Protein AF-X7ZXJ6-F1 (afdb_monomer)

Organism: NCBI:txid1299334

pLDDT: mean 96.77, std 2.39, range [74.06, 98.56]

Nearest PDB structures (foldseek):
  8dqv-assembly1_C  TM=9.759E-01  e=1.220E-15  Mycolicibacterium smegmatis MC2 155
  3ze7-assembly1_B  TM=8.608E-01  e=4.225E-05  Nitratidesulfovibrio vulgaris str. Hildenborough
  4ko3-assembly2_M  TM=8.331E-01  e=3.795E-05  Desulfomicrobium baculatum DSM 4028
  5odr-assembly1_F  TM=8.036E-01  e=6.892E-04  Methanothermococcus thermolithotrophicus DSM 2095
  3zfs-assembly1_A  TM=8.411E-01  e=2.017E-03  Methanothermobacter marburgensis

InterPro domains:
  IPR001501 Nickel-dependent hydrogenase, large subunit [PF00374] (12-91)
  IPR018194 Nickel-dependent hydrogenase, large subunit, nickel binding site [PS00507] (12-37)
  IPR029014 [NiFe]-hydrogenase, large subunit [G3DSA:1.10.645.10] (1-146)
  IPR029014 [NiFe]-hydrogenase, large subunit [SSF56762] (2-146)
  IPR050867 [NiFe]/[NiFeSe] hydrogenase large subunit [PTHR42958] (2-146)

Mean predicted aligned error: 3.24 Å

Solvent-accessible surface area (backbone atoms only — not comparable to full-atom values): 8042 Å² total; per-residue (Å²): 132,95,76,87,88,88,84,81,93,80,85,84,56,67,71,68,68,52,60,94,49,64,77,69,54,39,35,68,52,42,13,70,77,34,80,79,56,9,62,61,36,23,52,51,37,21,50,51,45,21,62,75,68,64,46,70,64,49,72,66,41,55,49,54,54,48,54,37,53,50,20,48,49,59,20,44,52,37,32,45,40,32,69,58,54,42,37,58,53,44,40,72,91,40,62,87,43,93,57,24,69,58,35,32,51,31,21,25,79,89,74,12,76,44,14,54,59,33,42,57,55,20,51,55,32,46,58,60,24,21,74,75,31,72,40,73,70,60,46,74,61,61,42,67,41,63

Structure (mmCIF, N/CA/C/O backbone):
data_AF-X7ZXJ6-F1
#
_entry.id   AF-X7ZXJ6-F1
#
loop_
_atom_site.group_PDB
_atom_site.id
_atom_site.type_symbol
_atom_site.label_atom_id
_atom_site.label_alt_id
_atom_site.label_comp_id
_atom_site.label_asym_id
_atom_site.label_entity_id
_atom_site.label_seq_id
_atom_site.pdbx_PDB_ins_code
_atom_site.Cartn_x
_atom_site.Cartn_y
_atom_site.Cartn_z
_atom_site.occupancy
_atom_site.B_iso_or_equiv
_atom_site.auth_seq_id
_atom_site.auth_comp_id
_atom_site.auth_asym_id
_atom_site.auth_atom_id
_atom_site.pdbx_PDB_model_num
ATOM 1 N N . MET A 1 1 ? 23.654 18.122 -10.341 1.00 74.06 1 MET A N 1
ATOM 2 C CA . MET A 1 1 ? 22.532 18.937 -9.829 1.00 74.06 1 MET A CA 1
ATOM 3 C C . MET A 1 1 ? 23.114 19.943 -8.853 1.00 74.06 1 MET A C 1
ATOM 5 O O . MET A 1 1 ? 23.817 19.514 -7.950 1.00 74.06 1 MET A O 1
ATOM 9 N N . THR A 1 2 ? 22.901 21.240 -9.070 1.00 91.50 2 THR A N 1
ATOM 10 C CA . THR A 1 2 ? 23.352 22.318 -8.165 1.00 91.50 2 THR A CA 1
ATOM 11 C C . THR A 1 2 ? 22.234 22.813 -7.239 1.00 91.50 2 THR A C 1
ATOM 13 O O . THR A 1 2 ? 22.523 23.420 -6.216 1.00 91.50 2 THR A O 1
ATOM 16 N N . SER A 1 3 ? 20.972 22.502 -7.552 1.00 95.62 3 SER A N 1
ATOM 17 C CA . SER A 1 3 ? 19.794 22.718 -6.703 1.00 95.62 3 SER A CA 1
ATOM 18 C C . SER A 1 3 ? 18.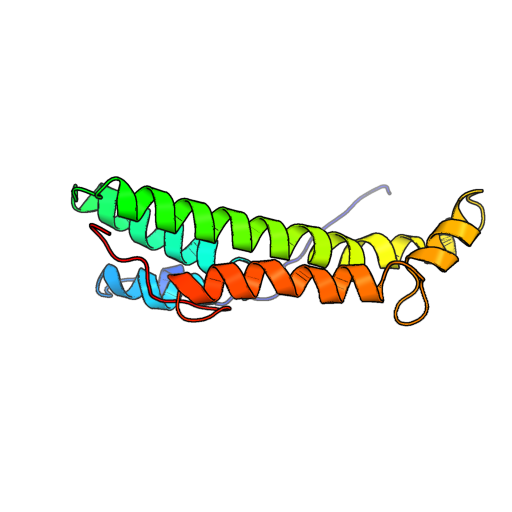663 21.751 -7.091 1.00 95.62 3 SER A C 1
ATOM 20 O O . SER A 1 3 ? 18.685 21.183 -8.186 1.00 95.62 3 SER A O 1
ATOM 22 N N . ALA A 1 4 ? 17.693 21.549 -6.194 1.00 96.06 4 ALA A N 1
ATOM 23 C CA . ALA A 1 4 ? 16.492 20.742 -6.420 1.00 96.06 4 ALA A CA 1
ATOM 24 C C . ALA A 1 4 ? 15.320 21.267 -5.569 1.00 96.06 4 ALA A C 1
ATOM 26 O O . ALA A 1 4 ? 15.533 21.730 -4.450 1.00 96.06 4 ALA A O 1
A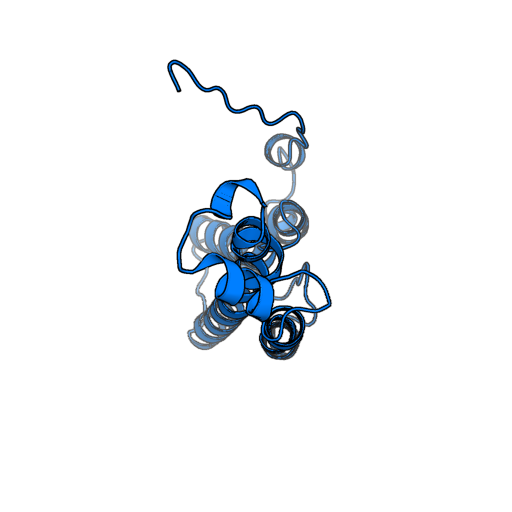TOM 27 N N . TRP A 1 5 ? 14.092 21.156 -6.086 1.00 96.12 5 TRP A N 1
ATOM 28 C CA . TRP A 1 5 ? 12.844 21.517 -5.400 1.00 96.12 5 TRP A CA 1
ATOM 29 C C . TRP A 1 5 ? 11.794 20.427 -5.635 1.00 96.12 5 TRP A C 1
ATOM 31 O O . TRP A 1 5 ? 11.791 19.793 -6.688 1.00 96.12 5 TRP A O 1
ATOM 41 N N . THR A 1 6 ? 10.916 20.197 -4.659 1.00 96.31 6 THR A N 1
ATOM 42 C CA . THR A 1 6 ? 9.773 19.274 -4.770 1.00 96.31 6 THR A CA 1
ATOM 43 C C . THR A 1 6 ? 8.495 20.045 -4.466 1.00 96.31 6 THR A C 1
ATOM 45 O O . THR A 1 6 ? 8.438 20.751 -3.462 1.00 96.31 6 THR A O 1
ATOM 48 N N . GLU A 1 7 ? 7.479 19.902 -5.312 1.00 96.62 7 GLU A N 1
ATOM 49 C CA . GLU A 1 7 ? 6.182 20.565 -5.166 1.00 96.62 7 GLU A CA 1
ATOM 50 C C . GLU A 1 7 ? 5.057 19.522 -5.143 1.00 96.62 7 GLU A C 1
ATOM 52 O O . GLU A 1 7 ? 5.044 18.590 -5.948 1.00 96.62 7 GLU A O 1
ATOM 57 N N . ALA A 1 8 ? 4.099 19.687 -4.229 1.00 95.38 8 ALA A N 1
ATOM 58 C CA . ALA A 1 8 ? 2.859 18.919 -4.190 1.00 95.38 8 ALA A CA 1
ATOM 59 C C . ALA A 1 8 ? 1.677 19.875 -4.403 1.00 95.38 8 ALA A C 1
ATOM 61 O O . ALA A 1 8 ? 1.226 20.535 -3.473 1.00 95.38 8 ALA A O 1
ATOM 62 N N . ALA A 1 9 ? 1.180 19.951 -5.639 1.00 96.19 9 ALA A N 1
ATOM 63 C CA . ALA A 1 9 ? 0.187 20.954 -6.040 1.00 96.19 9 ALA A CA 1
ATOM 64 C C . ALA A 1 9 ? -1.265 20.625 -5.629 1.00 96.19 9 ALA A C 1
ATOM 66 O O . ALA A 1 9 ? -2.161 21.450 -5.794 1.00 96.19 9 ALA A O 1
ATOM 67 N N . MET A 1 10 ? -1.532 19.419 -5.114 1.00 97.56 10 MET A N 1
ATOM 68 C CA . MET A 1 10 ? -2.882 18.982 -4.743 1.00 97.56 10 MET A CA 1
ATOM 69 C C . MET A 1 10 ? -3.098 19.033 -3.228 1.00 97.56 10 MET A C 1
ATOM 71 O O . MET A 1 10 ? -2.403 18.359 -2.471 1.00 97.56 10 MET A O 1
ATOM 75 N N . PHE A 1 11 ? -4.157 19.725 -2.803 1.00 97.50 11 PHE A N 1
ATOM 76 C CA . PHE A 1 11 ? -4.642 19.741 -1.424 1.00 97.50 11 PHE A CA 1
ATOM 77 C C . PHE A 1 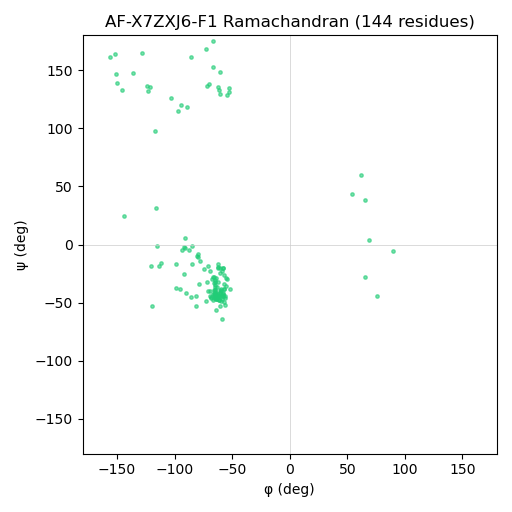11 ? -6.093 19.247 -1.349 1.00 97.50 11 PHE A C 1
ATOM 79 O O . PHE A 1 11 ? -6.930 19.638 -2.158 1.00 97.50 11 PHE A O 1
ATOM 86 N N . ARG A 1 12 ? -6.395 18.380 -0.371 1.00 98.12 12 ARG A N 1
ATOM 87 C CA . ARG A 1 12 ? -7.756 17.854 -0.119 1.00 98.12 12 ARG A CA 1
ATOM 88 C C . ARG A 1 12 ? -8.303 18.155 1.282 1.00 98.12 12 ARG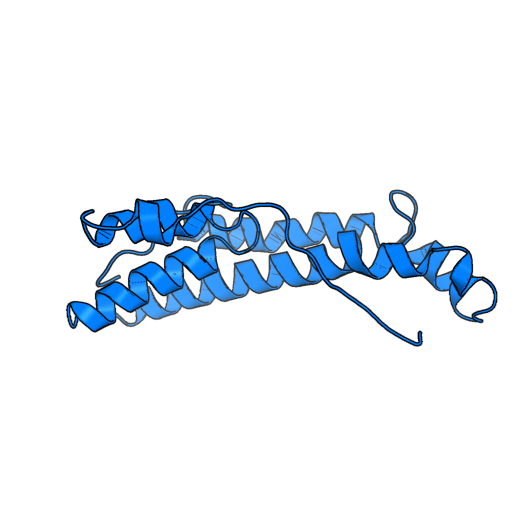 A C 1
ATOM 90 O O . ARG A 1 12 ? -9.505 18.062 1.477 1.00 98.12 12 ARG A O 1
ATOM 97 N N . GLY A 1 13 ? -7.452 18.498 2.254 1.00 97.62 13 GLY A N 1
ATOM 98 C CA . GLY A 1 13 ? -7.889 18.972 3.575 1.00 97.62 13 GLY A CA 1
ATOM 99 C C . GLY A 1 13 ? -8.648 17.969 4.455 1.00 97.62 13 GLY A C 1
ATOM 100 O O . GLY A 1 13 ? -9.568 18.371 5.158 1.00 97.62 13 GLY A O 1
ATOM 101 N N . PHE A 1 14 ? -8.276 16.682 4.460 1.00 98.19 14 PHE A N 1
ATOM 102 C CA . PHE A 1 14 ? -8.954 15.646 5.267 1.00 98.19 14 PHE A CA 1
ATOM 103 C C . PHE A 1 14 ? -9.019 15.962 6.770 1.00 98.19 14 PHE A C 1
ATOM 105 O O . PHE A 1 14 ? -10.020 15.659 7.412 1.00 98.19 14 PHE A O 1
ATOM 112 N N . GLU A 1 15 ? -7.983 16.593 7.323 1.00 97.94 15 GLU A N 1
ATOM 113 C CA . GLU A 1 15 ? -7.940 17.004 8.733 1.00 97.94 15 GLU A CA 1
ATOM 114 C C . GLU A 1 15 ? -8.994 18.071 9.036 1.00 97.94 15 GLU A C 1
ATOM 116 O O . GLU A 1 15 ? -9.704 17.961 10.030 1.00 97.94 15 GLU A O 1
ATOM 121 N N . ILE A 1 16 ? -9.154 19.051 8.138 1.00 98.31 16 ILE A N 1
ATOM 122 C CA . ILE A 1 16 ? -10.188 20.091 8.229 1.00 98.31 16 ILE A CA 1
ATOM 123 C C . ILE A 1 16 ? -11.571 19.452 8.108 1.00 98.31 16 ILE A C 1
ATOM 125 O O . ILE A 1 16 ? -12.456 19.737 8.908 1.00 98.31 16 ILE A O 1
ATOM 129 N N . ILE A 1 17 ? -11.748 18.542 7.142 1.00 97.94 17 ILE A N 1
ATOM 130 C CA . ILE A 1 17 ? -13.011 17.821 6.944 1.00 97.94 17 ILE A CA 1
ATOM 131 C C . ILE A 1 17 ? -13.418 17.076 8.218 1.00 97.94 17 ILE A C 1
ATOM 133 O O . ILE A 1 17 ? -14.602 17.026 8.522 1.00 97.94 17 ILE A O 1
ATOM 137 N N . LEU A 1 18 ? -12.484 16.485 8.962 1.00 98.06 18 LEU A N 1
ATOM 138 C CA . LEU A 1 18 ? -12.802 15.685 10.147 1.00 98.06 18 LEU A CA 1
ATOM 139 C C . LEU A 1 18 ? -13.077 16.506 11.417 1.00 98.06 18 LEU A C 1
ATOM 141 O O . LEU A 1 18 ? -13.573 15.941 12.394 1.00 98.06 18 LEU A O 1
ATOM 145 N N . GLN A 1 19 ? -12.822 17.817 11.424 1.00 98.25 19 GLN A N 1
ATOM 146 C CA . GLN A 1 19 ? -13.099 18.659 12.591 1.00 98.25 19 GLN A CA 1
ATOM 147 C C . GLN A 1 19 ? -14.594 18.671 12.942 1.00 98.25 19 GLN A C 1
ATOM 149 O O . GLN A 1 19 ? -15.458 18.834 12.083 1.00 98.25 19 GLN A O 1
ATOM 154 N N . GLY A 1 20 ? -14.900 18.484 14.230 1.00 97.56 20 GLY A N 1
ATOM 155 C CA . GLY A 1 20 ? -16.270 18.485 14.754 1.00 97.56 20 GLY A CA 1
ATOM 156 C C . GLY A 1 20 ? -17.136 17.290 14.332 1.00 97.56 20 GLY A C 1
ATOM 157 O O . GLY A 1 20 ? -18.319 17.264 14.667 1.00 97.56 20 GLY A O 1
ATOM 158 N N . LYS A 1 21 ? -16.587 16.308 13.603 1.00 98.00 21 LYS A N 1
ATOM 159 C CA . LYS A 1 21 ? -17.303 15.077 13.239 1.00 98.00 21 LYS A CA 1
ATOM 160 C C . LYS A 1 21 ? -17.198 14.028 14.341 1.00 98.00 21 LYS A C 1
ATOM 162 O O . LYS A 1 21 ? -16.298 14.076 15.177 1.00 98.00 21 LYS A O 1
ATOM 167 N N . ASP A 1 22 ? -18.105 13.052 14.298 1.00 97.75 22 ASP A N 1
ATOM 168 C CA . ASP A 1 22 ? -17.977 11.839 15.105 1.00 97.75 22 ASP A CA 1
ATOM 169 C C . ASP A 1 22 ? -16.591 11.206 14.859 1.00 97.75 22 ASP A C 1
ATOM 171 O O . ASP A 1 22 ? -16.209 11.050 13.693 1.00 97.75 22 ASP A O 1
ATOM 175 N N . PRO A 1 23 ? -15.828 10.836 15.905 1.00 96.50 23 PRO A N 1
ATOM 176 C CA . PRO A 1 23 ? -14.497 10.254 15.738 1.00 96.50 23 PRO A CA 1
ATOM 177 C C . PRO A 1 23 ? -14.464 9.016 14.822 1.00 96.50 23 PRO A C 1
ATOM 179 O O . PRO A 1 23 ? -13.482 8.798 14.108 1.00 96.50 23 PRO A O 1
ATOM 182 N N . GLN A 1 24 ? -15.547 8.235 14.763 1.00 96.94 24 GLN A N 1
ATOM 183 C CA . GLN A 1 24 ? -15.675 7.068 13.882 1.00 96.94 24 GLN A CA 1
ATOM 184 C C . GLN A 1 24 ? -15.815 7.438 12.408 1.00 96.94 24 GLN A C 1
ATOM 186 O O . GLN A 1 24 ? -15.523 6.606 11.548 1.00 96.94 24 GLN A O 1
ATOM 191 N N . ALA A 1 25 ? -16.177 8.684 12.076 1.00 97.50 25 ALA A N 1
ATOM 192 C CA . ALA A 1 25 ? -16.154 9.157 10.693 1.00 97.50 25 ALA A CA 1
ATOM 193 C C . ALA A 1 25 ? -14.760 8.979 10.065 1.00 97.50 25 ALA A C 1
ATOM 195 O O . ALA A 1 25 ? -14.653 8.735 8.861 1.00 97.50 25 ALA A O 1
ATOM 196 N N . GLY A 1 26 ? -13.695 9.014 10.878 1.00 97.00 26 GLY A N 1
ATOM 197 C CA . GLY A 1 26 ? -12.329 8.720 10.453 1.00 97.00 26 GLY A CA 1
ATOM 198 C C . GLY A 1 26 ? -12.159 7.332 9.822 1.00 97.00 26 GLY A C 1
ATOM 199 O O . GLY A 1 26 ? -11.410 7.205 8.852 1.00 97.00 26 GLY A O 1
ATOM 200 N N . LEU A 1 27 ? -12.908 6.320 10.275 1.00 97.38 27 LEU A N 1
ATOM 201 C CA . LEU A 1 27 ? -12.843 4.948 9.748 1.00 97.38 27 LEU A CA 1
ATOM 202 C C . LEU A 1 27 ? -13.303 4.884 8.289 1.00 97.38 27 LEU A C 1
ATOM 204 O O . LEU A 1 27 ? -12.792 4.101 7.496 1.00 97.38 27 LEU A O 1
ATOM 208 N N . VAL A 1 28 ? -14.245 5.745 7.908 1.00 95.56 28 VAL A N 1
ATOM 209 C CA . VAL A 1 28 ? -14.739 5.826 6.531 1.00 95.56 28 VAL A CA 1
ATOM 210 C C . VAL A 1 28 ? -13.917 6.825 5.728 1.00 95.56 28 VAL A C 1
ATOM 212 O O . VAL A 1 28 ? -13.572 6.561 4.581 1.00 95.56 28 VAL A O 1
ATOM 215 N N . VAL A 1 29 ? -13.565 7.967 6.306 1.00 97.19 29 VAL A N 1
ATOM 216 C CA . VAL A 1 29 ? -12.974 9.086 5.566 1.00 97.19 29 VAL A CA 1
ATOM 217 C C . VAL A 1 29 ? -11.473 8.898 5.333 1.00 97.19 29 VAL A C 1
ATOM 219 O O . VAL A 1 29 ? -11.005 9.097 4.211 1.00 97.19 29 VAL A O 1
ATOM 222 N N . THR A 1 30 ? -10.706 8.462 6.335 1.00 97.44 30 THR A N 1
ATOM 223 C CA . THR A 1 30 ? -9.239 8.370 6.211 1.00 97.44 30 THR A CA 1
ATOM 224 C C . THR A 1 30 ? -8.757 7.336 5.184 1.00 97.44 30 THR A C 1
ATOM 226 O O . THR A 1 30 ? -7.791 7.643 4.485 1.00 97.44 30 THR A O 1
ATOM 229 N N . PRO A 1 31 ? -9.427 6.187 4.937 1.00 97.25 31 PRO A N 1
ATOM 230 C CA . PRO A 1 31 ? -9.031 5.283 3.855 1.00 97.25 31 PRO A CA 1
ATOM 231 C C . PRO A 1 31 ? -9.088 5.917 2.467 1.00 97.25 31 PRO A C 1
ATOM 233 O O . PRO A 1 31 ? -8.436 5.414 1.561 1.00 97.25 31 PRO A O 1
ATOM 236 N N . ARG A 1 32 ? -9.838 7.015 2.279 1.00 97.38 32 ARG A N 1
ATOM 237 C CA . ARG A 1 32 ? -9.925 7.750 1.005 1.00 97.38 32 ARG A CA 1
ATOM 238 C C . ARG A 1 32 ? -8.802 8.778 0.834 1.00 97.38 32 ARG A C 1
ATOM 240 O O . ARG A 1 32 ? -8.694 9.397 -0.225 1.00 97.38 32 ARG A O 1
ATOM 247 N N . ILE A 1 33 ? -7.914 8.922 1.822 1.00 97.81 33 ILE A N 1
ATOM 248 C CA . ILE A 1 33 ? -6.672 9.684 1.654 1.00 97.81 33 ILE A CA 1
ATOM 249 C C . ILE A 1 33 ? -5.827 9.041 0.552 1.00 97.81 33 ILE A C 1
ATOM 251 O O . ILE A 1 33 ? -5.282 9.764 -0.278 1.00 97.81 33 ILE A O 1
ATOM 255 N N . CYS A 1 34 ? -5.777 7.712 0.456 1.00 97.25 34 CYS A N 1
ATOM 256 C CA . CYS A 1 34 ? -4.973 7.042 -0.557 1.00 97.25 34 CYS A CA 1
ATOM 257 C C . CYS A 1 34 ? -5.619 5.747 -1.060 1.00 97.25 34 CYS A C 1
ATOM 259 O O . CYS A 1 34 ? -6.037 4.908 -0.269 1.00 97.25 34 CYS A O 1
ATOM 261 N N . GLY A 1 35 ? -5.663 5.561 -2.383 1.00 94.25 35 GLY A N 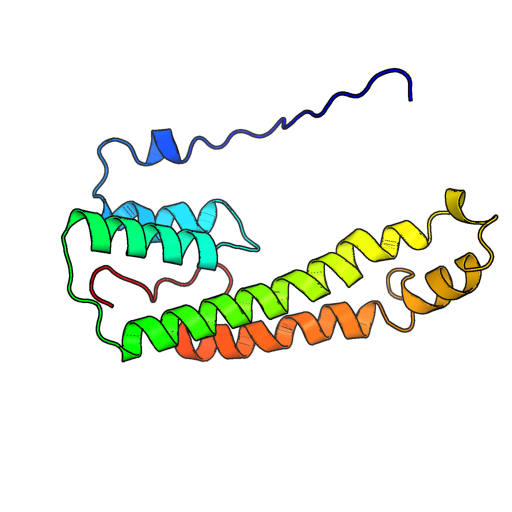1
ATOM 262 C CA . GLY A 1 35 ? -6.223 4.359 -3.010 1.00 94.25 35 GLY A CA 1
ATOM 263 C C . GLY A 1 35 ? -5.308 3.130 -2.976 1.00 94.25 35 GLY A C 1
ATOM 264 O O . GLY A 1 35 ? -5.792 2.034 -3.228 1.00 94.25 35 GLY A O 1
ATOM 265 N N . ILE A 1 36 ? -4.010 3.289 -2.668 1.00 95.19 36 ILE A N 1
ATOM 266 C CA . ILE A 1 36 ? -3.055 2.165 -2.591 1.00 95.19 36 ILE A CA 1
ATOM 267 C C . ILE A 1 36 ? -2.820 1.683 -1.154 1.00 95.19 36 ILE A C 1
ATOM 269 O O . ILE A 1 36 ? -2.703 0.488 -0.928 1.00 95.19 36 ILE A O 1
ATOM 273 N N . CYS A 1 37 ? -2.783 2.602 -0.182 1.00 96.38 37 CYS A N 1
ATOM 274 C CA . CYS A 1 37 ? -2.559 2.308 1.239 1.00 96.38 37 CYS A CA 1
ATOM 275 C C . CYS A 1 37 ? -3.774 2.665 2.112 1.00 96.38 37 CYS A C 1
ATOM 277 O O . CYS A 1 37 ? -3.651 3.087 3.265 1.00 96.38 37 CYS A O 1
ATOM 279 N N . GLY A 1 38 ? -4.978 2.547 1.546 1.00 96.31 38 GLY A N 1
ATOM 280 C CA . GLY A 1 38 ? -6.221 2.865 2.246 1.00 96.31 38 GLY A CA 1
ATOM 281 C C . GLY A 1 38 ? -6.465 1.977 3.471 1.00 96.31 38 GLY A C 1
ATOM 282 O O . GLY A 1 38 ? -7.003 2.459 4.468 1.00 96.31 38 GLY A O 1
ATOM 283 N N . GLY A 1 39 ? -6.028 0.713 3.438 1.00 96.31 39 GLY A N 1
ATOM 284 C CA . GLY A 1 39 ? -6.077 -0.201 4.577 1.00 96.31 39 GLY A CA 1
ATOM 285 C C . GLY A 1 39 ? -5.166 0.243 5.719 1.00 96.31 39 GLY A C 1
ATOM 286 O O . GLY A 1 39 ? -5.590 0.213 6.872 1.00 96.31 39 GLY A O 1
ATOM 287 N N . SER A 1 40 ? -3.975 0.761 5.413 1.00 97.19 40 SER A N 1
ATOM 288 C CA . SER A 1 40 ? -3.084 1.373 6.409 1.00 97.19 40 SER A CA 1
ATOM 289 C C . SER A 1 40 ? -3.725 2.580 7.106 1.00 97.19 40 SER A C 1
ATOM 291 O O . SER A 1 40 ? -3.612 2.726 8.326 1.00 97.19 40 SER A O 1
ATOM 293 N N . HIS A 1 41 ? -4.427 3.435 6.351 1.00 98.12 41 HIS A N 1
ATOM 294 C CA . HIS A 1 41 ? -5.182 4.552 6.928 1.00 98.12 41 HIS A CA 1
ATOM 295 C C . HIS A 1 41 ? -6.340 4.065 7.812 1.00 98.12 41 HIS A C 1
ATOM 297 O O . HIS A 1 41 ? -6.481 4.558 8.931 1.00 98.12 41 HIS A O 1
ATOM 303 N N . LEU A 1 42 ? -7.107 3.059 7.365 1.00 98.06 42 LEU A N 1
ATOM 304 C CA . LEU A 1 42 ? -8.159 2.431 8.176 1.00 98.06 42 LEU A CA 1
ATOM 305 C C . LEU A 1 42 ? -7.591 1.875 9.487 1.00 98.06 42 LEU A C 1
ATOM 307 O O . LEU A 1 42 ? -8.102 2.185 10.562 1.00 98.06 42 LEU A O 1
ATOM 311 N N . TYR A 1 43 ? -6.502 1.108 9.398 1.00 97.75 43 TYR A N 1
ATOM 312 C CA . TYR A 1 43 ? -5.827 0.504 10.542 1.00 97.75 43 TYR A CA 1
ATOM 313 C C . TYR A 1 43 ? -5.420 1.550 11.573 1.00 97.75 43 TYR A C 1
ATOM 315 O O . TYR A 1 43 ? -5.679 1.382 12.764 1.00 97.75 43 TYR A O 1
ATOM 323 N N . LYS A 1 44 ? -4.826 2.662 11.128 1.00 97.69 44 LYS A N 1
ATOM 324 C CA . LYS A 1 44 ? -4.435 3.741 12.040 1.00 97.69 44 LYS A CA 1
ATOM 325 C C . LYS A 1 44 ? -5.616 4.530 12.584 1.00 97.69 44 LYS A C 1
ATOM 327 O O . LYS A 1 44 ? -5.555 4.925 13.744 1.00 97.69 44 LYS A O 1
ATOM 332 N N . SER A 1 45 ? -6.693 4.693 11.821 1.00 98.00 45 SER A N 1
ATOM 333 C CA . SER A 1 45 ? -7.924 5.294 12.337 1.00 98.00 45 SER A CA 1
ATOM 334 C C . SER A 1 45 ? -8.550 4.438 13.441 1.00 98.00 45 SER A C 1
ATOM 336 O O . SER A 1 45 ? -8.881 4.969 14.497 1.00 98.00 45 SER A O 1
ATOM 338 N N . ALA A 1 46 ? -8.664 3.121 13.237 1.00 98.19 46 ALA A N 1
ATOM 339 C CA . ALA A 1 46 ? -9.176 2.199 14.252 1.00 98.19 46 ALA A CA 1
ATOM 340 C C . ALA A 1 46 ? -8.264 2.168 15.487 1.00 98.19 46 ALA A C 1
ATOM 342 O O . ALA A 1 46 ? -8.739 2.356 16.602 1.00 98.19 46 ALA A O 1
ATOM 343 N N . TYR A 1 47 ? -6.946 2.057 15.288 1.00 98.12 47 TYR A N 1
ATOM 344 C CA . TYR A 1 47 ? -5.959 2.062 16.372 1.00 98.12 47 TYR A CA 1
ATOM 345 C C . TYR A 1 47 ? -5.991 3.351 17.214 1.00 98.12 47 TYR A C 1
ATOM 347 O O . TYR A 1 47 ? -5.839 3.310 18.438 1.00 98.12 47 TYR A O 1
ATOM 355 N N . ALA A 1 48 ? -6.174 4.512 16.576 1.00 98.31 48 ALA A N 1
ATOM 356 C CA . ALA A 1 48 ? -6.264 5.789 17.281 1.00 98.31 48 ALA A CA 1
ATOM 357 C C . ALA A 1 48 ? -7.491 5.833 18.203 1.00 98.31 48 ALA A C 1
ATOM 359 O O . ALA A 1 48 ? -7.380 6.264 19.351 1.00 98.31 48 ALA A O 1
ATOM 360 N N . LEU A 1 49 ? -8.634 5.333 17.727 1.00 98.44 49 LEU A N 1
ATOM 361 C CA . LEU A 1 49 ? -9.854 5.221 18.525 1.00 98.44 49 LEU A CA 1
ATOM 362 C C . LEU A 1 49 ? -9.727 4.163 19.622 1.00 98.44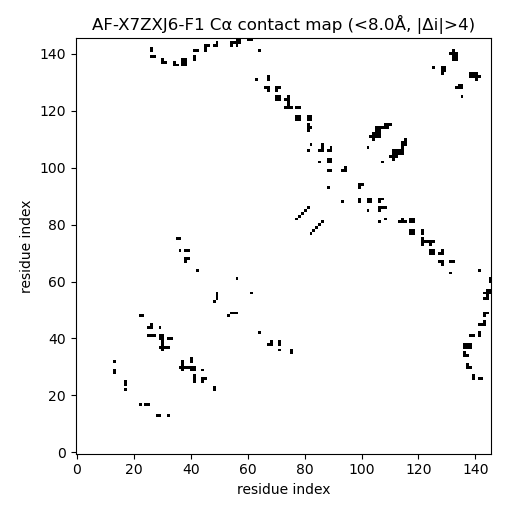 49 LEU A C 1
ATOM 364 O O . LEU A 1 49 ? -10.129 4.431 20.750 1.00 98.44 49 LEU A O 1
ATOM 368 N N . ASP A 1 50 ? -9.096 3.020 19.339 1.00 98.56 50 ASP A N 1
ATOM 369 C CA . ASP A 1 50 ? -8.804 2.000 20.352 1.00 98.56 50 ASP A CA 1
ATOM 370 C C . ASP A 1 50 ? -8.002 2.586 21.516 1.00 98.56 50 ASP A C 1
ATOM 372 O O . ASP A 1 50 ? -8.321 2.375 22.686 1.00 98.56 50 ASP A O 1
ATOM 376 N N . THR A 1 51 ? -6.991 3.392 21.187 1.00 98.38 51 THR A N 1
ATOM 377 C CA . THR A 1 51 ? -6.150 4.075 22.175 1.00 98.38 51 THR A CA 1
ATOM 378 C C . THR A 1 51 ? -6.944 5.127 22.952 1.00 98.38 51 THR A C 1
ATOM 380 O O . THR A 1 51 ? -6.882 5.164 24.181 1.00 98.38 51 THR A O 1
ATOM 383 N N . ALA A 1 52 ? -7.701 5.979 22.253 1.00 98.25 52 ALA A N 1
ATOM 384 C CA . ALA A 1 52 ? -8.457 7.071 22.866 1.00 98.25 52 ALA A CA 1
ATOM 385 C C . ALA A 1 52 ? -9.572 6.564 23.793 1.00 98.25 52 ALA A C 1
ATOM 387 O O . ALA A 1 52 ? -9.794 7.127 24.865 1.00 98.25 52 ALA A O 1
ATOM 388 N N . TRP A 1 53 ? -10.256 5.494 23.394 1.00 98.25 53 TRP A N 1
ATOM 389 C CA . TRP A 1 53 ? -11.369 4.905 24.138 1.00 98.25 53 TRP A CA 1
ATOM 390 C C . TRP A 1 53 ? -10.945 3.778 25.075 1.00 98.25 53 TRP A C 1
ATOM 392 O O . TRP A 1 53 ? -11.770 3.290 25.844 1.00 98.25 53 TRP A O 1
ATOM 402 N N . ARG A 1 54 ? -9.664 3.387 25.044 1.00 98.12 54 ARG A N 1
ATOM 403 C CA . ARG A 1 54 ? -9.103 2.284 25.838 1.00 98.12 54 ARG A CA 1
ATOM 404 C C . ARG A 1 54 ? -9.882 0.984 25.623 1.00 98.12 54 ARG A C 1
ATOM 406 O O . ARG A 1 54 ? -10.211 0.282 26.580 1.00 98.12 54 ARG A O 1
ATOM 413 N N . THR A 1 55 ? -10.214 0.688 24.368 1.00 97.94 55 THR A N 1
ATOM 414 C CA . THR A 1 55 ? -10.941 -0.535 24.016 1.00 97.94 55 THR A CA 1
ATOM 415 C C . THR A 1 55 ? -10.073 -1.768 24.272 1.00 97.94 55 THR A C 1
ATOM 417 O O . THR A 1 55 ? -8.841 -1.727 24.218 1.00 97.94 55 THR A O 1
ATOM 420 N N . HIS A 1 56 ? -10.722 -2.901 24.535 1.00 97.81 56 HIS A N 1
ATOM 421 C CA . HIS A 1 56 ? -10.060 -4.198 24.485 1.00 97.81 56 HIS A CA 1
ATOM 422 C C . HIS A 1 56 ? -10.172 -4.757 23.066 1.00 97.81 56 HIS A C 1
ATOM 424 O O . HIS A 1 56 ? -11.280 -5.010 22.603 1.00 97.81 56 HIS A O 1
ATOM 430 N N . VAL A 1 57 ? -9.037 -4.968 22.397 1.00 98.00 57 VAL A N 1
ATOM 431 C CA . VAL A 1 57 ? -8.979 -5.601 21.073 1.00 98.00 57 VAL A CA 1
ATOM 432 C C . VAL A 1 57 ? -8.661 -7.091 21.254 1.00 98.00 57 VAL A C 1
ATOM 434 O O . VAL A 1 57 ? -7.561 -7.417 21.714 1.00 98.00 57 VAL A O 1
ATOM 437 N N . PRO A 1 58 ? -9.579 -8.014 20.907 1.00 98.38 58 PRO A N 1
ATOM 438 C CA . PRO A 1 58 ? -9.332 -9.443 21.033 1.00 98.38 58 PRO A CA 1
ATOM 439 C C . PRO A 1 58 ? -8.136 -9.893 20.180 1.00 98.38 58 PRO A C 1
ATOM 441 O O . PRO A 1 58 ? -7.946 -9.377 19.074 1.00 98.38 58 PRO A O 1
ATOM 444 N N . PRO A 1 59 ? -7.371 -10.918 20.604 1.00 98.38 59 PRO A N 1
ATOM 445 C CA . PRO A 1 59 ? -6.222 -11.414 19.843 1.00 98.38 59 PRO A CA 1
ATOM 446 C C . PRO A 1 59 ? -6.541 -11.750 18.378 1.00 98.38 59 PRO A C 1
ATOM 448 O O . PRO A 1 59 ? -5.758 -11.427 17.487 1.00 98.38 59 PRO A O 1
ATOM 451 N N . ASN A 1 60 ? -7.719 -12.321 18.108 1.00 98.31 60 ASN A N 1
ATOM 452 C CA . ASN A 1 60 ? -8.148 -12.641 16.745 1.00 98.31 60 ASN A CA 1
ATOM 453 C C . ASN A 1 60 ? -8.345 -11.394 15.873 1.00 98.31 60 ASN A C 1
ATOM 455 O O . ASN A 1 60 ? -7.995 -11.430 14.696 1.00 98.31 60 ASN A O 1
ATOM 459 N N . ALA A 1 61 ? -8.840 -10.285 16.429 1.00 98.19 61 ALA A N 1
ATOM 460 C CA . ALA A 1 61 ? -8.960 -9.037 15.680 1.00 98.19 61 ALA A CA 1
ATOM 461 C C . ALA A 1 61 ? -7.575 -8.492 15.303 1.00 98.19 61 ALA A C 1
ATOM 463 O O . ALA A 1 61 ? -7.342 -8.131 14.150 1.00 98.19 61 ALA A O 1
ATOM 464 N N . THR A 1 62 ? -6.613 -8.535 16.231 1.00 98.00 62 THR A N 1
ATOM 465 C CA . THR A 1 62 ? -5.213 -8.182 15.945 1.00 98.00 62 THR A CA 1
ATOM 466 C C . THR A 1 62 ? -4.622 -9.051 14.834 1.00 98.00 62 THR A C 1
ATOM 468 O O . THR A 1 62 ? -3.980 -8.527 13.923 1.00 98.00 62 THR A O 1
ATOM 471 N N . LEU A 1 63 ? -4.863 -10.366 14.859 1.00 98.44 63 LEU A N 1
ATOM 472 C CA . LEU A 1 63 ? -4.394 -11.277 13.811 1.00 98.44 63 LEU A CA 1
ATOM 473 C C . LEU A 1 63 ? -4.986 -10.928 12.442 1.00 98.44 63 LEU A C 1
ATOM 475 O O . LEU A 1 63 ? -4.237 -10.801 11.475 1.00 98.44 63 LEU A O 1
ATOM 479 N N . VAL A 1 64 ? -6.302 -10.716 12.357 1.00 98.25 64 VAL A N 1
ATOM 480 C CA . VAL A 1 64 ? -6.967 -10.364 11.092 1.00 98.25 64 VAL A CA 1
ATOM 481 C C . VAL A 1 64 ? -6.469 -9.016 10.561 1.00 98.25 64 VAL A C 1
ATOM 483 O O . VAL A 1 64 ? -6.139 -8.909 9.376 1.00 98.25 64 VAL A O 1
ATOM 486 N N . ARG A 1 65 ? -6.335 -8.002 11.428 1.00 98.00 65 ARG A N 1
ATOM 487 C CA . ARG A 1 65 ? -5.763 -6.696 11.057 1.00 98.00 65 ARG A CA 1
ATOM 488 C C . ARG A 1 65 ? -4.339 -6.841 10.507 1.00 98.00 65 ARG A C 1
ATOM 490 O O . ARG A 1 65 ? -4.032 -6.259 9.467 1.00 98.00 65 ARG A O 1
ATOM 497 N N . ASN A 1 66 ? -3.503 -7.663 11.142 1.00 98.19 66 ASN A N 1
ATOM 498 C CA . ASN A 1 66 ? -2.130 -7.924 10.700 1.00 98.19 66 ASN A CA 1
ATOM 499 C C . ASN A 1 66 ? -2.067 -8.670 9.361 1.00 98.19 66 ASN A C 1
ATOM 501 O O . ASN A 1 66 ? -1.267 -8.300 8.502 1.00 98.19 66 ASN A O 1
ATOM 505 N N . ILE A 1 67 ? -2.918 -9.681 9.153 1.00 98.12 67 ILE A N 1
ATOM 506 C CA . ILE A 1 67 ? -3.010 -10.409 7.877 1.00 98.12 67 ILE A CA 1
ATOM 507 C C . ILE A 1 67 ? -3.360 -9.440 6.744 1.00 98.12 67 ILE A C 1
ATOM 509 O O . ILE A 1 67 ? -2.698 -9.439 5.707 1.00 98.12 67 ILE A O 1
ATOM 513 N N . CYS A 1 68 ? -4.351 -8.573 6.955 1.00 97.69 68 CYS A N 1
ATOM 514 C CA . CYS A 1 68 ? -4.755 -7.587 5.956 1.00 97.69 68 CYS A CA 1
ATOM 515 C C . CYS A 1 68 ? -3.647 -6.562 5.680 1.00 97.69 68 CYS A C 1
ATOM 517 O O . CYS A 1 68 ? -3.382 -6.236 4.524 1.00 97.69 68 CYS A O 1
ATOM 519 N N . GLN A 1 69 ? -2.945 -6.091 6.711 1.00 97.00 69 GLN A N 1
ATOM 520 C CA . GLN A 1 69 ? -1.829 -5.159 6.535 1.00 97.00 69 GLN A CA 1
ATOM 521 C C . GLN A 1 69 ? -0.654 -5.793 5.771 1.00 97.00 69 GLN A C 1
ATOM 523 O O . GLN A 1 69 ? -0.036 -5.152 4.912 1.00 97.00 69 GLN A O 1
ATOM 528 N N . ALA A 1 70 ? -0.362 -7.068 6.040 1.00 97.75 70 ALA A N 1
ATOM 529 C CA . ALA A 1 70 ? 0.632 -7.830 5.293 1.00 97.75 70 ALA A CA 1
ATOM 530 C C . ALA A 1 70 ? 0.203 -8.023 3.830 1.00 97.75 70 ALA A C 1
ATOM 532 O O . ALA A 1 70 ? 1.011 -7.820 2.926 1.00 97.75 70 ALA A O 1
ATOM 533 N N . ALA A 1 71 ? -1.070 -8.340 3.584 1.00 97.50 71 ALA A N 1
ATOM 534 C CA . ALA A 1 71 ? -1.621 -8.467 2.240 1.00 97.50 71 ALA A CA 1
ATOM 535 C C . ALA A 1 71 ? -1.533 -7.150 1.442 1.00 97.50 71 ALA A C 1
ATOM 537 O O . ALA A 1 71 ? -1.081 -7.168 0.297 1.00 97.50 71 ALA A O 1
ATOM 538 N N . GLU A 1 72 ? -1.870 -6.003 2.048 1.00 96.94 72 GLU A N 1
ATOM 539 C CA . GLU A 1 72 ? -1.704 -4.681 1.415 1.00 96.94 72 GLU A CA 1
ATOM 540 C C . GLU A 1 72 ? -0.228 -4.399 1.084 1.00 96.94 72 GLU A C 1
ATOM 542 O O . GLU A 1 72 ? 0.095 -3.938 -0.011 1.00 96.94 72 GLU A O 1
ATOM 547 N N . THR A 1 73 ? 0.695 -4.755 1.981 1.00 96.81 73 THR A N 1
ATOM 548 C CA . THR A 1 73 ? 2.140 -4.598 1.743 1.00 96.81 73 THR A CA 1
ATOM 549 C C . THR A 1 73 ? 2.623 -5.471 0.578 1.00 96.81 73 THR A C 1
ATOM 551 O O . THR A 1 73 ? 3.324 -4.989 -0.316 1.00 96.81 73 THR A O 1
ATOM 554 N N . LEU A 1 74 ? 2.213 -6.744 0.550 1.00 97.06 74 LEU A N 1
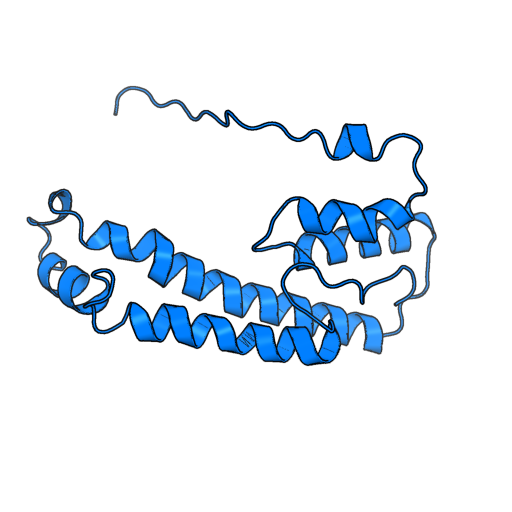ATOM 555 C CA . LEU A 1 74 ? 2.550 -7.697 -0.512 1.00 97.06 74 LEU A CA 1
ATOM 556 C C . LEU A 1 74 ? 1.937 -7.320 -1.865 1.00 97.06 74 LEU A C 1
ATOM 558 O O . LEU A 1 74 ? 2.507 -7.654 -2.899 1.00 97.06 74 LEU A O 1
ATOM 562 N N . GLN A 1 75 ? 0.801 -6.625 -1.878 1.00 95.50 75 GLN A N 1
ATOM 563 C CA . GLN A 1 75 ? 0.221 -6.038 -3.087 1.00 95.50 75 GLN A CA 1
ATOM 564 C C . GLN A 1 75 ? 1.028 -4.814 -3.544 1.00 95.50 75 GLN A C 1
ATOM 566 O O . GLN A 1 75 ? 1.354 -4.684 -4.729 1.00 95.50 75 GLN A O 1
ATOM 571 N N . SER A 1 76 ? 1.331 -3.906 -2.615 1.00 96.75 76 SER A N 1
ATOM 572 C CA . SER A 1 76 ? 1.894 -2.588 -2.913 1.00 96.75 76 SER A CA 1
ATOM 573 C C . SER A 1 76 ? 3.328 -2.668 -3.439 1.00 96.75 76 SER A C 1
ATOM 575 O O . SER A 1 76 ? 3.635 -2.049 -4.459 1.00 96.75 76 SER A O 1
ATOM 577 N N . ILE A 1 77 ? 4.193 -3.487 -2.825 1.00 96.75 77 ILE A N 1
ATOM 578 C CA . ILE A 1 77 ? 5.620 -3.569 -3.190 1.00 96.75 77 ILE A CA 1
ATOM 579 C C . ILE A 1 77 ? 5.830 -4.013 -4.650 1.00 96.75 77 ILE A C 1
ATOM 581 O O . ILE A 1 77 ? 6.508 -3.293 -5.388 1.00 96.75 77 ILE A O 1
ATOM 585 N N . PRO A 1 78 ? 5.258 -5.138 -5.129 1.00 95.94 78 PRO A N 1
ATOM 586 C CA . PRO A 1 78 ? 5.428 -5.549 -6.518 1.00 95.94 78 PRO A CA 1
ATOM 587 C C . PRO A 1 78 ? 4.781 -4.560 -7.483 1.00 95.94 78 PRO A C 1
ATOM 589 O O . PRO A 1 78 ? 5.331 -4.313 -8.553 1.00 95.94 78 PRO A O 1
ATOM 592 N N . ARG A 1 79 ? 3.645 -3.950 -7.121 1.00 95.44 79 ARG A N 1
ATOM 593 C CA . ARG A 1 79 ? 3.007 -2.955 -7.987 1.00 95.44 79 ARG A CA 1
ATOM 594 C C . ARG A 1 79 ? 3.877 -1.711 -8.140 1.00 95.44 79 ARG A C 1
ATOM 596 O O . ARG A 1 79 ? 4.092 -1.278 -9.265 1.00 95.44 79 ARG A O 1
ATOM 603 N N . TYR A 1 80 ? 4.425 -1.188 -7.046 1.00 97.38 80 TYR A N 1
ATOM 604 C CA . TYR A 1 80 ? 5.412 -0.112 -7.089 1.00 97.38 80 TYR A CA 1
ATOM 605 C C . TYR A 1 80 ? 6.613 -0.503 -7.955 1.00 97.38 80 TYR A C 1
ATOM 607 O O . TYR A 1 80 ? 6.962 0.218 -8.887 1.00 97.38 80 TYR A O 1
ATOM 615 N N . PHE A 1 81 ? 7.212 -1.666 -7.693 1.00 98.06 81 PHE A N 1
ATOM 616 C CA . PHE A 1 81 ? 8.419 -2.076 -8.394 1.00 98.06 81 PHE A CA 1
ATOM 617 C C . PHE A 1 81 ? 8.172 -2.271 -9.893 1.00 98.06 81 PHE A C 1
ATOM 619 O O . PHE A 1 81 ? 8.821 -1.622 -10.701 1.00 98.06 81 PHE A O 1
ATOM 626 N N . TYR A 1 82 ? 7.224 -3.125 -10.281 1.00 97.88 82 TYR A N 1
ATOM 627 C CA . TYR A 1 82 ? 7.025 -3.489 -11.684 1.00 97.88 82 TYR A CA 1
ATOM 628 C C . TYR A 1 82 ? 6.266 -2.432 -12.489 1.00 97.88 82 TYR A C 1
ATOM 630 O O . TYR A 1 82 ? 6.557 -2.279 -13.670 1.00 97.88 82 TYR A O 1
ATOM 638 N N . ALA A 1 83 ? 5.311 -1.710 -11.889 1.00 95.94 83 ALA A N 1
ATOM 639 C CA . ALA A 1 83 ? 4.486 -0.751 -12.627 1.00 95.94 83 ALA A CA 1
ATOM 640 C C . ALA A 1 83 ? 5.041 0.679 -12.627 1.00 95.94 83 ALA A C 1
ATOM 642 O O . ALA A 1 83 ? 4.695 1.429 -13.534 1.00 95.94 83 ALA A O 1
ATOM 643 N N . LEU A 1 84 ? 5.842 1.066 -11.623 1.00 96.81 84 LEU A N 1
ATOM 644 C CA . LEU A 1 84 ? 6.283 2.456 -11.440 1.00 96.81 84 LEU A CA 1
ATOM 645 C C . LEU A 1 84 ? 7.806 2.603 -11.496 1.00 96.81 84 LEU A C 1
ATOM 647 O O . LEU A 1 84 ? 8.305 3.399 -12.275 1.00 96.81 84 LEU A O 1
ATOM 651 N N . PHE A 1 85 ? 8.555 1.835 -10.702 1.00 97.88 85 PHE A N 1
ATOM 652 C CA . PHE A 1 85 ? 10.003 2.032 -10.576 1.00 97.88 85 PHE A CA 1
ATOM 653 C C . PHE A 1 85 ? 10.803 1.384 -11.712 1.00 97.88 85 PHE A C 1
ATOM 655 O O . PHE A 1 85 ? 11.627 2.020 -12.362 1.00 97.88 85 PHE A O 1
ATOM 662 N N . ALA A 1 86 ? 10.585 0.095 -11.969 1.00 97.75 86 ALA A N 1
ATOM 663 C CA . ALA A 1 86 ? 11.424 -0.680 -12.877 1.00 97.75 86 ALA A CA 1
ATOM 664 C C . ALA A 1 86 ? 11.258 -0.259 -14.345 1.00 97.75 86 ALA A C 1
ATOM 666 O O . ALA A 1 86 ? 12.171 -0.460 -15.144 1.00 97.75 86 ALA A O 1
ATOM 667 N N . ILE A 1 87 ? 10.127 0.357 -14.699 1.00 97.69 87 ILE A N 1
ATOM 668 C CA . ILE A 1 87 ? 9.901 0.887 -16.048 1.00 97.69 87 ILE A CA 1
ATOM 669 C C . ILE A 1 87 ? 10.864 2.034 -16.378 1.00 97.69 87 ILE A C 1
ATOM 671 O O . ILE A 1 87 ? 11.296 2.145 -17.526 1.00 97.69 87 ILE A O 1
ATOM 675 N N . ASP A 1 88 ? 11.290 2.819 -15.383 1.00 97.69 88 ASP A N 1
ATOM 676 C CA . ASP A 1 88 ? 12.249 3.911 -15.584 1.00 97.69 88 ASP A CA 1
ATOM 677 C C . ASP A 1 88 ? 13.630 3.385 -15.977 1.00 97.69 88 ASP A C 1
ATOM 679 O O . ASP A 1 88 ? 14.346 4.030 -16.743 1.00 97.69 88 ASP A O 1
ATOM 683 N N . LEU A 1 89 ? 13.982 2.163 -15.558 1.00 97.31 89 LEU A N 1
ATOM 684 C CA . LEU A 1 89 ? 15.238 1.504 -15.938 1.00 97.31 89 LEU A CA 1
ATOM 685 C C . LEU A 1 89 ? 15.339 1.255 -17.451 1.00 97.31 89 LEU A C 1
ATOM 687 O O . LEU A 1 89 ? 16.427 1.009 -17.970 1.00 97.31 89 LEU A O 1
ATOM 691 N N . THR A 1 90 ? 14.216 1.331 -18.169 1.00 97.38 90 THR A N 1
ATOM 692 C CA . THR A 1 90 ? 14.159 1.177 -19.630 1.00 97.38 90 THR A CA 1
ATOM 693 C C . THR A 1 90 ? 14.389 2.489 -20.386 1.00 97.38 90 THR A C 1
ATOM 695 O O . THR A 1 90 ? 14.523 2.491 -21.615 1.00 97.38 90 THR A O 1
ATOM 698 N N . ASN A 1 91 ? 14.507 3.613 -19.672 1.00 97.56 91 ASN A N 1
ATOM 699 C CA . ASN A 1 91 ? 14.768 4.918 -20.261 1.00 97.56 91 ASN A CA 1
ATOM 700 C C . ASN A 1 91 ? 16.125 4.945 -20.992 1.00 97.56 91 ASN A C 1
ATOM 702 O O . ASN A 1 91 ? 17.145 4.501 -20.467 1.00 97.56 91 ASN A O 1
ATOM 706 N N . LYS A 1 92 ? 16.153 5.523 -22.200 1.00 96.81 92 LYS A N 1
ATOM 707 C CA . LYS A 1 92 ? 17.349 5.618 -23.058 1.00 96.81 92 LYS A CA 1
ATOM 708 C C . LYS A 1 92 ? 18.528 6.345 -22.404 1.00 96.81 92 LYS A C 1
ATOM 710 O O . LYS A 1 92 ? 19.665 6.122 -22.809 1.00 96.81 92 LYS A O 1
ATOM 715 N N . ASN A 1 93 ? 18.296 7.159 -21.374 1.00 97.19 93 ASN A N 1
ATOM 716 C CA . ASN A 1 93 ? 19.366 7.759 -20.574 1.00 97.19 93 ASN A CA 1
ATOM 717 C C . ASN A 1 93 ? 20.290 6.701 -19.946 1.00 97.19 93 ASN A C 1
ATOM 719 O O . ASN A 1 93 ? 21.472 6.965 -19.729 1.00 97.19 93 ASN A O 1
ATOM 723 N N . TYR A 1 94 ? 19.782 5.488 -19.720 1.00 97.00 94 TYR A N 1
ATOM 724 C CA . TYR A 1 94 ? 20.547 4.357 -19.206 1.00 97.00 94 TYR A CA 1
ATOM 725 C C . TYR A 1 94 ? 21.176 3.487 -20.304 1.00 97.00 94 TYR A C 1
ATOM 727 O O . TYR A 1 94 ? 21.803 2.487 -19.971 1.00 97.00 94 TYR A O 1
ATOM 735 N N . ALA A 1 95 ? 21.093 3.859 -21.590 1.00 96.94 95 ALA A N 1
ATOM 736 C CA . ALA A 1 95 ? 21.550 3.028 -22.715 1.00 96.94 95 ALA A CA 1
ATOM 737 C C . ALA A 1 95 ? 23.041 2.649 -22.677 1.00 96.94 95 ALA A C 1
ATOM 739 O O . ALA A 1 95 ? 23.437 1.648 -23.266 1.00 96.94 95 ALA A O 1
ATOM 740 N N . LYS A 1 96 ? 23.871 3.430 -21.975 1.00 97.75 96 LYS A N 1
ATOM 741 C CA . LYS A 1 96 ? 25.302 3.138 -21.780 1.00 97.75 96 LYS A CA 1
ATOM 742 C C . LYS A 1 96 ? 25.569 2.089 -20.691 1.00 97.75 96 LYS A C 1
ATOM 744 O O . LYS A 1 96 ? 26.704 1.646 -20.548 1.00 97.75 96 LYS A O 1
ATOM 749 N N . SER A 1 97 ? 24.560 1.724 -19.900 1.00 97.62 97 SER A N 1
ATOM 750 C CA . SER A 1 97 ? 24.689 0.699 -18.866 1.00 97.62 97 SER A CA 1
ATOM 751 C C . SER A 1 97 ? 24.807 -0.689 -19.501 1.00 97.62 97 SER A C 1
ATOM 753 O O . SER A 1 97 ? 23.994 -1.021 -20.367 1.00 97.62 97 SER A O 1
ATOM 755 N N . PRO A 1 98 ? 25.723 -1.555 -19.030 1.00 98.00 98 PRO A N 1
ATOM 756 C CA . PRO A 1 98 ? 25.800 -2.941 -19.498 1.00 98.00 98 PRO A CA 1
ATOM 757 C C . PRO A 1 98 ? 24.523 -3.743 -19.190 1.00 98.00 98 PRO A C 1
ATOM 759 O O . PRO A 1 98 ? 24.267 -4.763 -19.821 1.00 98.00 98 PRO A O 1
ATOM 762 N N . LEU A 1 99 ? 23.697 -3.277 -18.245 1.00 97.75 99 LEU A N 1
ATOM 763 C CA . LEU A 1 99 ? 22.435 -3.915 -17.866 1.00 97.75 99 LEU A CA 1
ATOM 764 C C . LEU A 1 99 ? 21.229 -3.397 -18.661 1.00 97.75 99 LEU A C 1
ATOM 766 O O . LEU A 1 99 ? 20.123 -3.892 -18.457 1.00 97.75 99 LEU A O 1
ATOM 770 N N . TYR A 1 100 ? 21.406 -2.413 -19.550 1.00 98.38 100 TYR A N 1
ATOM 771 C CA . TYR A 1 100 ? 20.283 -1.749 -20.215 1.00 98.38 100 TYR A CA 1
ATOM 772 C C . TYR A 1 100 ? 19.423 -2.713 -21.035 1.00 98.38 100 TYR A C 1
ATOM 774 O O . TYR A 1 100 ? 18.205 -2.743 -20.876 1.00 98.38 100 TYR A O 1
ATOM 782 N N . ALA A 1 101 ? 20.053 -3.548 -21.866 1.00 98.12 101 ALA A N 1
ATOM 783 C CA . ALA A 1 101 ? 19.338 -4.523 -22.686 1.00 98.12 101 ALA A CA 1
ATOM 784 C C . ALA A 1 101 ? 18.521 -5.501 -21.824 1.00 98.12 101 ALA A C 1
ATOM 786 O O . ALA A 1 101 ? 17.382 -5.821 -22.158 1.00 98.12 101 ALA A O 1
ATOM 787 N N . GLU A 1 102 ? 19.068 -5.918 -20.679 1.00 98.12 102 GLU A N 1
ATOM 788 C CA . GLU A 1 102 ? 18.376 -6.803 -19.744 1.00 98.12 102 GLU A CA 1
ATOM 789 C C . GLU A 1 102 ? 17.220 -6.095 -19.024 1.00 98.12 102 GLU A C 1
ATOM 791 O O . GLU A 1 102 ? 16.141 -6.671 -18.870 1.00 98.12 102 GLU A O 1
ATOM 796 N N . ALA A 1 103 ? 17.409 -4.834 -18.628 1.00 98.06 103 ALA A N 1
ATOM 797 C CA . ALA A 1 103 ? 16.357 -4.021 -18.027 1.00 98.06 103 ALA A CA 1
ATOM 798 C C . ALA A 1 103 ? 15.187 -3.816 -18.999 1.00 98.06 103 ALA A C 1
ATOM 800 O O . ALA A 1 103 ? 14.038 -4.035 -18.617 1.00 98.06 103 ALA A O 1
ATOM 801 N N . VAL A 1 104 ? 15.466 -3.486 -20.265 1.00 98.25 104 VAL A N 1
ATOM 802 C CA . VAL A 1 104 ? 14.444 -3.376 -21.320 1.00 98.25 104 VAL A CA 1
ATOM 803 C C . VAL A 1 104 ? 13.741 -4.717 -21.525 1.00 98.25 104 VAL A C 1
ATOM 805 O O . VAL A 1 104 ? 12.512 -4.770 -21.493 1.00 98.25 104 VAL A O 1
ATOM 808 N N . ARG A 1 105 ? 14.493 -5.819 -21.651 1.00 98.38 105 ARG A N 1
ATOM 809 C CA . ARG A 1 105 ? 13.921 -7.163 -21.833 1.00 98.38 105 ARG A CA 1
ATOM 810 C C . ARG A 1 105 ? 12.965 -7.549 -20.700 1.00 98.38 105 ARG A C 1
ATOM 812 O O . ARG A 1 105 ? 11.948 -8.188 -20.961 1.00 98.38 105 ARG A O 1
ATOM 819 N N . ARG A 1 106 ? 13.271 -7.186 -19.450 1.00 98.19 106 ARG A N 1
ATOM 820 C CA . ARG A 1 106 ? 12.448 -7.549 -18.283 1.00 98.19 106 ARG A CA 1
ATOM 821 C C . ARG A 1 106 ? 11.305 -6.583 -18.009 1.00 98.19 106 ARG A C 1
ATOM 823 O O . ARG A 1 106 ? 10.199 -7.034 -17.715 1.00 98.19 106 ARG A O 1
ATOM 830 N N . PHE A 1 107 ? 11.569 -5.285 -18.055 1.00 98.31 107 PHE A N 1
ATOM 831 C CA . PHE A 1 107 ? 10.717 -4.279 -17.420 1.00 98.31 107 PHE A CA 1
ATOM 832 C C . PHE A 1 107 ? 10.048 -3.323 -18.402 1.00 98.31 107 PHE A C 1
ATOM 834 O O . PHE A 1 107 ? 9.277 -2.477 -17.960 1.00 98.31 107 PHE A O 1
ATOM 841 N N . ALA A 1 108 ? 10.295 -3.452 -19.713 1.00 97.56 108 ALA A N 1
ATOM 842 C CA . ALA A 1 108 ? 9.596 -2.637 -20.701 1.00 97.56 108 ALA A CA 1
ATOM 843 C C . ALA A 1 108 ? 8.072 -2.779 -20.523 1.00 97.56 108 ALA A C 1
ATOM 845 O O . ALA A 1 108 ? 7.576 -3.911 -20.466 1.00 97.56 108 ALA A O 1
ATOM 846 N N . PRO A 1 109 ? 7.320 -1.667 -20.428 1.00 96.31 109 PRO A N 1
ATOM 847 C CA . PRO A 1 109 ? 5.874 -1.725 -20.272 1.00 96.31 109 PRO A CA 1
ATOM 848 C C . PRO A 1 109 ? 5.230 -2.588 -21.358 1.00 96.31 109 PRO A C 1
ATOM 850 O O . PRO A 1 109 ? 5.564 -2.466 -22.536 1.00 96.31 109 PRO A O 1
ATOM 853 N N . TYR A 1 110 ? 4.311 -3.462 -20.951 1.00 94.88 110 TYR A N 1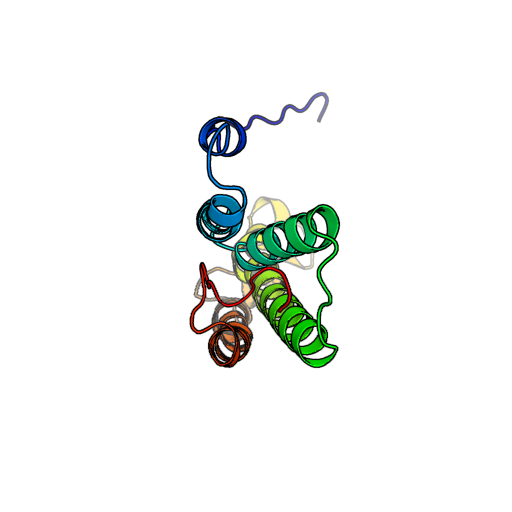
ATOM 854 C CA . TYR A 1 110 ? 3.533 -4.383 -21.796 1.00 94.88 110 TYR A CA 1
ATOM 855 C C . TYR A 1 110 ? 4.303 -5.496 -22.525 1.00 94.88 110 TYR A C 1
ATOM 857 O O . TYR A 1 110 ? 3.724 -6.551 -22.757 1.00 94.88 110 TYR A O 1
ATOM 865 N N . VAL A 1 111 ? 5.581 -5.308 -22.862 1.00 96.00 111 VAL A N 1
ATOM 866 C CA . VAL A 1 111 ? 6.370 -6.282 -23.648 1.00 96.00 111 VAL A CA 1
ATOM 867 C C . VAL A 1 111 ? 7.485 -6.961 -22.852 1.00 96.00 111 VAL A C 1
ATOM 869 O O . VAL A 1 111 ? 8.023 -7.979 -23.282 1.00 96.00 111 VAL A O 1
ATOM 872 N N . GLY A 1 112 ? 7.849 -6.410 -21.694 1.00 97.12 112 GLY A N 1
ATOM 873 C CA . GLY A 1 112 ? 8.897 -6.942 -20.836 1.00 97.12 112 GLY A CA 1
ATOM 874 C C . GLY A 1 112 ? 8.483 -8.252 -20.166 1.00 97.12 112 GLY A C 1
ATOM 875 O O . GLY A 1 112 ? 7.371 -8.378 -19.650 1.00 97.12 112 GLY A O 1
ATOM 876 N N . THR A 1 113 ? 9.406 -9.216 -20.104 1.00 98.00 113 THR A N 1
ATOM 877 C CA . THR A 1 113 ? 9.131 -10.575 -19.601 1.00 98.00 113 THR A CA 1
ATOM 878 C C . THR A 1 113 ? 8.693 -10.625 -18.137 1.00 98.00 113 THR A C 1
ATOM 880 O O . THR A 1 113 ? 8.128 -11.622 -17.700 1.00 98.00 113 THR A O 1
ATOM 883 N N . SER A 1 114 ? 8.991 -9.584 -17.358 1.00 97.75 114 SER A N 1
ATOM 884 C CA . SER A 1 114 ? 8.694 -9.507 -15.924 1.00 97.75 114 SER A CA 1
ATOM 885 C C . SER A 1 114 ? 7.658 -8.435 -15.579 1.00 97.75 114 SER A C 1
ATOM 887 O O . SER A 1 114 ? 7.054 -8.527 -14.514 1.00 97.75 114 SER A O 1
ATOM 889 N N . TYR A 1 115 ? 7.406 -7.463 -16.466 1.00 97.62 115 TYR A N 1
ATOM 890 C CA . TYR A 1 115 ? 6.437 -6.384 -16.241 1.00 97.62 115 TYR A CA 1
ATOM 891 C C . TYR A 1 115 ? 5.029 -6.934 -15.985 1.00 97.62 115 TYR A C 1
ATOM 893 O O . TYR A 1 115 ? 4.493 -6.799 -14.885 1.00 97.62 115 TYR A O 1
ATOM 901 N N . GLN A 1 116 ? 4.439 -7.602 -16.981 1.00 95.94 116 GLN A N 1
ATOM 902 C CA . GLN A 1 116 ? 3.052 -8.057 -16.891 1.00 95.94 116 GLN A CA 1
ATOM 903 C C . GLN A 1 116 ? 2.850 -9.096 -15.776 1.00 95.94 116 GLN A C 1
ATOM 905 O O . GLN A 1 116 ? 1.931 -8.901 -14.978 1.00 95.94 116 GLN A O 1
ATOM 910 N N . PRO A 1 117 ? 3.695 -10.142 -15.632 1.00 96.25 117 PRO A N 1
ATOM 911 C CA . PRO A 1 117 ? 3.566 -11.070 -14.512 1.00 96.25 117 PRO A CA 1
ATOM 912 C C . PRO A 1 117 ? 3.661 -10.368 -13.156 1.00 96.25 117 PRO A C 1
ATOM 914 O O . PRO A 1 117 ? 2.846 -10.638 -12.280 1.00 96.25 117 PRO A O 1
ATOM 917 N N . GLY A 1 118 ? 4.598 -9.430 -12.988 1.00 96.19 118 GLY A N 1
ATOM 918 C CA . GLY A 1 118 ? 4.767 -8.691 -11.739 1.00 96.19 118 GLY A CA 1
ATOM 919 C C . GLY A 1 118 ? 3.547 -7.843 -11.370 1.00 96.19 118 GLY A C 1
ATOM 920 O O . GLY A 1 118 ? 3.085 -7.880 -10.227 1.00 96.19 118 GLY A O 1
ATOM 921 N N . VAL A 1 119 ? 2.971 -7.131 -12.343 1.00 95.69 119 VAL A N 1
ATOM 922 C CA . VAL A 1 119 ? 1.761 -6.321 -12.129 1.00 95.69 119 VAL A CA 1
ATOM 923 C C . VAL A 1 119 ? 0.539 -7.199 -11.855 1.00 95.69 119 VAL A C 1
ATOM 925 O O . VAL A 1 119 ? -0.205 -6.920 -10.915 1.00 95.69 119 VAL A O 1
ATOM 928 N N . VAL A 1 120 ? 0.336 -8.275 -12.617 1.00 96.00 120 VAL A N 1
ATOM 929 C CA . VAL A 1 120 ? -0.827 -9.165 -12.455 1.00 96.00 120 VAL A CA 1
ATOM 930 C C . VAL A 1 120 ? -0.758 -9.932 -11.134 1.00 96.00 120 VAL A C 1
ATOM 932 O O . VAL A 1 120 ? -1.735 -9.950 -10.386 1.00 96.00 120 VAL A O 1
ATOM 935 N N . LEU A 1 121 ? 0.402 -10.502 -10.792 1.00 95.62 121 LEU A N 1
ATOM 936 C CA . LEU A 1 121 ? 0.587 -11.233 -9.534 1.00 95.62 121 LEU A CA 1
ATOM 937 C C . LEU A 1 121 ? 0.429 -10.329 -8.310 1.00 95.62 121 LEU A C 1
ATOM 939 O O . LEU A 1 121 ? -0.048 -10.801 -7.279 1.00 95.62 121 LEU A O 1
ATOM 943 N N . SER A 1 122 ? 0.727 -9.028 -8.429 1.00 95.12 122 SER A N 1
ATOM 944 C CA . SER A 1 122 ? 0.454 -8.060 -7.356 1.00 95.12 122 SER A CA 1
ATOM 945 C C . SER A 1 122 ? -1.025 -8.003 -6.956 1.00 95.12 122 SER A C 1
ATOM 947 O O . SER A 1 122 ? -1.335 -7.552 -5.861 1.00 95.12 122 SER A O 1
ATOM 949 N N . GLY A 1 123 ? -1.949 -8.459 -7.811 1.00 95.44 123 GLY A N 1
ATOM 950 C CA . GLY A 1 123 ? -3.372 -8.547 -7.485 1.00 95.44 123 GLY A CA 1
ATOM 951 C C . GLY A 1 123 ? -3.730 -9.697 -6.540 1.00 95.44 123 GLY A C 1
ATOM 952 O O . GLY A 1 123 ? -4.749 -9.618 -5.867 1.00 95.44 123 GLY A O 1
ATOM 953 N N . LYS A 1 124 ? -2.909 -10.747 -6.423 1.00 96.38 124 LYS A N 1
ATOM 954 C CA . LYS A 1 124 ? -3.261 -11.932 -5.621 1.00 96.38 124 LYS A CA 1
ATOM 955 C C . LYS A 1 124 ? -3.400 -11.665 -4.118 1.00 96.38 124 LYS A C 1
ATOM 957 O O . LYS A 1 124 ? -4.378 -12.130 -3.536 1.00 96.38 124 LYS A O 1
ATOM 962 N N . PRO A 1 125 ? -2.521 -10.879 -3.473 1.00 97.06 125 PRO A N 1
ATOM 963 C CA . PRO A 1 125 ? -2.718 -10.511 -2.073 1.00 97.06 125 PRO A CA 1
ATOM 964 C C . PRO A 1 125 ? -4.018 -9.728 -1.820 1.00 97.06 125 PRO A C 1
ATOM 966 O O . PRO A 1 125 ? -4.566 -9.806 -0.725 1.00 97.06 125 PRO A O 1
ATOM 969 N N . VAL A 1 126 ? -4.562 -9.033 -2.828 1.00 95.50 126 VAL A N 1
ATOM 970 C CA . VAL A 1 126 ? -5.859 -8.339 -2.722 1.00 95.50 126 VAL A CA 1
ATOM 971 C C . VAL A 1 126 ? -6.998 -9.324 -2.471 1.00 95.50 126 VAL A C 1
ATOM 973 O O . VAL A 1 126 ? -7.900 -9.015 -1.701 1.00 95.50 126 VAL A O 1
ATOM 976 N N . GLU A 1 127 ? -6.949 -10.520 -3.064 1.00 96.19 127 GLU A N 1
ATOM 977 C CA . GLU A 1 127 ? -7.954 -11.569 -2.841 1.00 96.19 127 GLU A CA 1
ATOM 978 C C . GLU A 1 127 ? -7.958 -12.005 -1.365 1.00 96.19 127 GLU A C 1
ATOM 980 O O . GLU A 1 127 ? -9.016 -12.097 -0.749 1.00 96.19 127 GLU A O 1
ATOM 985 N N . VAL A 1 128 ? -6.773 -12.170 -0.760 1.00 96.94 128 VAL A N 1
ATOM 986 C CA . VAL A 1 128 ? -6.631 -12.470 0.678 1.00 96.94 128 VAL A CA 1
ATOM 987 C C . VAL A 1 128 ? -7.169 -11.327 1.531 1.00 96.94 128 VAL A C 1
ATOM 989 O O . VAL A 1 128 ? -7.905 -11.565 2.488 1.00 96.94 128 VAL A O 1
ATOM 992 N N . TYR A 1 129 ? -6.839 -10.084 1.173 1.00 97.38 129 TYR A N 1
ATOM 993 C CA . TYR A 1 129 ? -7.374 -8.911 1.857 1.00 97.38 129 TYR A CA 1
ATOM 994 C C . TYR A 1 129 ? -8.907 -8.895 1.790 1.00 97.38 129 TYR A C 1
ATOM 996 O O . TYR A 1 129 ? -9.555 -8.656 2.801 1.00 97.38 129 TYR A O 1
ATOM 1004 N N . ALA A 1 130 ? -9.501 -9.175 0.628 1.00 96.19 130 ALA A N 1
ATOM 1005 C CA . ALA A 1 130 ? -10.947 -9.138 0.424 1.00 96.19 130 ALA A CA 1
ATOM 1006 C C . ALA A 1 130 ? -11.701 -10.228 1.205 1.00 96.19 130 ALA A C 1
ATOM 1008 O O . ALA A 1 130 ? -12.824 -9.977 1.633 1.00 96.19 130 ALA A O 1
ATOM 1009 N N . ILE A 1 131 ? -11.090 -11.392 1.463 1.00 97.12 131 ILE A N 1
ATOM 1010 C CA . ILE A 1 131 ? -11.696 -12.448 2.299 1.00 97.12 131 ILE A CA 1
ATOM 1011 C C . ILE A 1 131 ? -12.026 -11.926 3.705 1.00 97.12 131 ILE A C 1
ATOM 1013 O O . ILE A 1 131 ? -13.094 -12.220 4.236 1.00 97.12 131 ILE A O 1
ATOM 1017 N N . PHE A 1 132 ? -11.128 -11.142 4.302 1.00 95.88 132 PHE A N 1
ATOM 1018 C CA . PHE A 1 132 ? -11.312 -10.606 5.654 1.00 95.88 132 PHE A CA 1
ATOM 1019 C C . PHE A 1 132 ? -11.908 -9.195 5.662 1.00 95.88 132 PHE A C 1
ATOM 1021 O O . PHE A 1 132 ? -12.725 -8.861 6.514 1.00 95.88 132 PHE A O 1
ATOM 1028 N N . GLY A 1 133 ? -11.487 -8.357 4.716 1.00 92.88 133 GLY A N 1
ATOM 1029 C CA . GLY A 1 133 ? -11.848 -6.948 4.623 1.00 92.88 133 GLY A CA 1
ATOM 1030 C C . GLY A 1 133 ? -13.079 -6.652 3.771 1.00 92.88 133 GLY A C 1
ATOM 1031 O O . GLY A 1 133 ? -13.465 -5.489 3.649 1.00 92.88 133 GLY A O 1
ATOM 1032 N N . GLY A 1 134 ? -13.679 -7.671 3.154 1.00 94.75 134 GLY A N 1
ATOM 1033 C CA . GLY A 1 134 ? -14.833 -7.575 2.257 1.00 94.75 134 GLY A CA 1
ATOM 1034 C C . GLY A 1 134 ? -14.489 -7.044 0.864 1.00 94.75 134 GLY A C 1
ATOM 1035 O O . GLY A 1 134 ? -14.929 -7.597 -0.138 1.00 94.75 134 GLY A O 1
ATOM 1036 N N . GLN A 1 135 ? -13.677 -5.989 0.782 1.00 93.81 135 GLN A N 1
ATOM 1037 C CA . GLN A 1 135 ? -13.235 -5.402 -0.482 1.00 93.81 135 GLN A CA 1
ATOM 1038 C C . GLN A 1 135 ? -11.874 -4.722 -0.353 1.00 93.81 135 GLN A C 1
ATOM 1040 O O . GLN A 1 135 ? -11.429 -4.370 0.740 1.00 93.81 135 GLN A O 1
ATOM 1045 N N . TRP A 1 136 ? -11.244 -4.462 -1.491 1.00 93.00 136 TRP A N 1
ATOM 1046 C CA . TRP A 1 136 ? -10.118 -3.546 -1.603 1.00 93.00 136 TRP A CA 1
ATOM 1047 C C . TRP A 1 136 ? -10.129 -2.919 -3.009 1.00 93.00 136 TRP A C 1
ATOM 1049 O O . TRP A 1 136 ? -10.389 -3.640 -3.976 1.00 93.00 136 TRP A O 1
ATOM 1059 N N . PRO A 1 137 ? -9.853 -1.608 -3.153 1.00 94.06 137 PRO A N 1
ATOM 1060 C CA . PRO A 1 137 ? -9.503 -0.649 -2.101 1.00 94.06 137 PRO A CA 1
ATOM 1061 C C . PRO A 1 137 ? -10.691 -0.262 -1.199 1.00 94.06 137 PRO A C 1
ATOM 1063 O O . PRO A 1 137 ? -11.846 -0.543 -1.500 1.00 94.06 137 PRO A O 1
ATOM 1066 N N . HIS A 1 138 ? -10.387 0.414 -0.087 1.00 92.94 138 HIS A N 1
ATOM 1067 C CA . HIS A 1 138 ? -11.360 1.017 0.839 1.00 92.94 138 HIS A CA 1
ATOM 1068 C C . HIS A 1 138 ? -12.332 0.038 1.529 1.00 92.94 138 HIS A C 1
ATOM 1070 O O . HIS A 1 138 ? -13.554 0.187 1.440 1.00 92.94 138 HIS A O 1
ATOM 1076 N N . SER A 1 139 ? -11.795 -0.924 2.280 1.00 90.88 139 SER A N 1
ATOM 1077 C CA . SER A 1 139 ? -12.584 -1.749 3.205 1.00 90.88 139 SER A CA 1
ATOM 1078 C C . SER A 1 139 ? -13.159 -0.952 4.382 1.00 90.88 139 SER A C 1
ATOM 1080 O O . SER A 1 139 ? -12.917 0.249 4.540 1.00 90.88 139 SER A O 1
ATOM 1082 N N . SER A 1 140 ? -13.973 -1.607 5.211 1.00 91.19 140 SER A N 1
ATOM 1083 C CA . SER A 1 140 ? -14.576 -1.002 6.413 1.00 91.19 140 SER A CA 1
ATOM 1084 C C . SER A 1 140 ? -14.683 -1.989 7.580 1.00 91.19 140 SER A C 1
ATOM 1086 O O . SER A 1 140 ? -15.540 -1.842 8.439 1.00 91.19 140 SER A O 1
ATOM 1088 N N . PHE A 1 141 ? -13.834 -3.020 7.593 1.00 95.31 141 PHE A N 1
ATOM 1089 C CA . PHE A 1 141 ? -13.949 -4.144 8.529 1.00 95.31 141 PHE A CA 1
ATOM 1090 C C . PHE A 1 141 ? -13.298 -3.904 9.899 1.00 95.31 141 PHE A C 1
ATOM 1092 O O . PHE A 1 141 ? -13.567 -4.663 10.819 1.00 95.31 141 PHE A O 1
ATOM 1099 N N . MET A 1 142 ? -12.422 -2.900 10.030 1.00 96.94 142 MET A N 1
ATOM 1100 C CA . MET A 1 142 ? -11.763 -2.578 11.299 1.00 96.94 142 MET A CA 1
ATOM 1101 C C . MET A 1 142 ? -12.552 -1.483 12.015 1.00 96.94 142 MET A C 1
ATOM 1103 O O . MET A 1 142 ? -12.667 -0.369 11.491 1.00 96.94 142 MET A O 1
ATOM 1107 N N . VAL A 1 143 ? -13.041 -1.770 13.219 1.00 96.88 143 VAL A N 1
ATOM 1108 C CA . VAL A 1 143 ? -13.710 -0.791 14.085 1.00 96.88 143 VAL A CA 1
ATOM 1109 C C . VAL A 1 143 ? -13.086 -0.802 15.484 1.00 96.88 143 VAL A C 1
ATOM 1111 O O . VAL A 1 143 ? -12.334 -1.718 15.817 1.00 96.88 143 VAL A O 1
ATOM 1114 N N . PRO A 1 144 ? -13.325 0.213 16.328 1.00 97.31 144 PRO A N 1
ATOM 1115 C CA . PRO A 1 144 ? -12.765 0.229 17.672 1.00 97.31 144 PRO A CA 1
ATOM 1116 C C . PRO A 1 144 ? -13.249 -0.981 18.486 1.00 97.31 144 PRO A C 1
ATOM 1118 O O . PRO A 1 144 ? -14.443 -1.263 18.537 1.00 97.31 144 PRO A O 1
ATOM 1121 N N . GLY A 1 145 ? -12.320 -1.698 19.111 1.00 97.38 145 GLY A N 1
ATOM 1122 C CA . GLY A 1 145 ? -12.545 -2.951 19.836 1.00 97.38 145 GLY A CA 1
ATOM 1123 C C . GLY A 1 145 ? -12.427 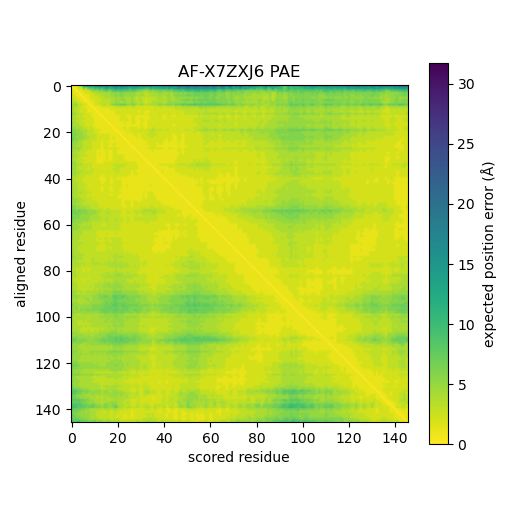-4.215 18.980 1.00 97.38 145 GLY A C 1
ATOM 1124 O O . GLY A 1 145 ? -12.441 -5.312 19.533 1.00 97.38 145 GLY A O 1
ATOM 1125 N N . GLY A 1 146 ? -12.258 -4.099 17.659 1.00 93.56 146 GLY A N 1
ATOM 1126 C CA . GLY A 1 146 ? -12.085 -5.250 16.767 1.00 93.56 146 GLY A CA 1
ATOM 1127 C C . GLY A 1 146 ? -12.162 -4.881 15.302 1.00 93.56 146 GLY A C 1
ATOM 1128 O O . GLY A 1 146 ? -13.263 -4.528 14.853 1.00 93.56 146 GLY A O 1
#

Radius of gyration: 19.7 Å; Cα contacts (8 Å, |Δi|>4): 173; chains: 1; bounding box: 44×35×50 Å

Secondary structure (DSSP, 8-state):
-------------HHHHHTTS-TTHHHHHGGGG-SSSHHHHHHHHHHHHHHHHT----HHHHHHHHHHHHHHHHHHHHHIIIIIITTGGGSGGGTTSTTHHHHHHHHSTTTSTTHHHHHHHTTHHHHHHHHHHSSSSS-----TT-

Sequence (146 aa):
MTSAWTEAAMFRGFEIILQGKDPQAGLVVTPRICGICGGSHLYKSAYALDTAWRTHVPPNATLVRNICQAAETLQSIPRYFYALFAIDLTNKNYAKSPLYAEAVRRFAPYVGTSYQPGVVLSGKPVEVYAIFGGQWPHSSFMVPGG

Foldseek 3Di:
DPDDDDDDPDDDCLVVVCPPHDLCVQLQRQLVVDQLCSLVSNLVSQVVCCVVVVAAADPVNVVLSVLLNVLSVLLRVLCCCQVPNLCVLQDCVCVPPPCNVVSCCARNPPRHPPNVVSNVVSCVSQVVNCVQQVHPDRGRNRHHRD